Protein AF-A0A5Y5T9F0-F1 (afdb_monomer_lite)

Organism: Salmonella enterica (NCBI:txid28901)

Foldseek 3Di:
DDDPPVDPPPPDPLPQWDQAPVQVDPVRPPPDPLVSLLVVLAVVQDWAFLVNSCVRTVHDSVVSVVSLVVLVLDPQWQKDWDWDADPVGDIGITMHTNGGHPPPPPDPVVSVPPDPPPPPPDPPPPPPPPPPLVVVQVVCVVVDDPPDDDPPSNDPDDDD

InterPro domains:
  IPR020357 Transcription regulator CaiF/GrlA [PF07180] (12-103)
  IPR036388 Winged helix-like DNA-binding domain superfamily [G3DSA:1.10.10.10] (12-101)

Sequence (160 aa):
MDEYTGLRRPLTGADAYRIPASLAGEKYRELPLCMLVAWWIFLRHTPSTVREVSEAFHISARRAGDLLLYIGSLPHVDSERRWIPSPSGGRCRAVTVAGIGPVSTRNPREYISRRVPVKREGPAARRVLPPVSIRNLRTWMVSRKPGERVPHEYAPVGGG

Secondary structure (DSSP, 8-state):
------------GGG--PPPGGG-SHHHHTS-HHHHHHHHHHHHTS-EEHHHHHHHHT--HHHHHHHHHHHTT-TTEEEEEEEEE-TTSSEEEEEEEEEE-----S-HHHHTTS--------S--------HHHHHHHHHHHHPPTTPPPPGGGS-----

Radius of gyration: 24.8 Å; chains: 1; bounding box: 66×54×54 Å

Structure (mmCIF, N/CA/C/O backbone):
data_AF-A0A5Y5T9F0-F1
#
_entry.id   AF-A0A5Y5T9F0-F1
#
loop_
_atom_site.group_PDB
_atom_site.id
_atom_site.type_symbol
_atom_site.label_atom_id
_atom_site.label_alt_id
_atom_site.label_comp_id
_atom_site.label_asym_id
_atom_site.label_entity_id
_atom_site.label_seq_id
_atom_site.pdbx_PDB_ins_code
_atom_site.Cartn_x
_atom_site.Cartn_y
_atom_site.Cartn_z
_atom_site.occupancy
_atom_site.B_iso_or_equiv
_atom_site.auth_seq_id
_atom_site.auth_comp_id
_atom_site.auth_asym_id
_atom_site.auth_atom_id
_atom_site.pdbx_PDB_model_num
ATOM 1 N N . MET A 1 1 ? -27.867 -23.405 26.146 1.00 38.12 1 MET A N 1
ATOM 2 C CA . MET A 1 1 ? -28.073 -23.878 24.765 1.00 38.12 1 MET A CA 1
ATOM 3 C C . MET A 1 1 ? -28.276 -22.664 23.878 1.00 38.12 1 MET A C 1
ATOM 5 O O . MET A 1 1 ? -29.326 -22.051 23.968 1.00 38.12 1 MET A O 1
ATOM 9 N N . ASP A 1 2 ? -27.335 -22.173 23.089 1.00 37.44 2 ASP A N 1
ATOM 10 C CA . ASP A 1 2 ? -25.918 -22.478 22.924 1.00 37.44 2 ASP A CA 1
ATOM 11 C C . ASP A 1 2 ? -25.234 -21.185 22.474 1.00 37.44 2 ASP A C 1
ATOM 13 O O . ASP A 1 2 ? -25.784 -20.389 21.710 1.00 37.44 2 ASP A O 1
ATOM 17 N N . GLU A 1 3 ? -24.047 -20.981 23.024 1.00 41.50 3 GLU A N 1
ATOM 18 C CA . GLU A 1 3 ? -23.114 -19.895 22.772 1.00 41.50 3 GLU A CA 1
ATOM 19 C C . GLU A 1 3 ? -22.784 -19.727 21.281 1.00 41.50 3 GLU A C 1
ATOM 21 O O . GLU A 1 3 ? -22.090 -20.544 20.682 1.00 41.50 3 GLU A O 1
ATOM 26 N N . TYR A 1 4 ? -23.178 -18.593 20.697 1.00 38.47 4 TYR A N 1
ATOM 27 C CA . TYR A 1 4 ? -22.571 -18.061 19.468 1.00 38.47 4 TYR A CA 1
ATOM 28 C C . TYR A 1 4 ? -21.465 -17.042 19.790 1.00 38.47 4 TYR A C 1
ATOM 30 O O . TYR A 1 4 ? -21.309 -16.009 19.137 1.00 38.47 4 TYR A O 1
ATOM 38 N N . THR A 1 5 ? -20.636 -17.349 20.789 1.00 47.91 5 THR A N 1
ATOM 39 C CA . THR A 1 5 ? -19.338 -16.705 21.029 1.00 47.91 5 THR A CA 1
ATOM 40 C C . THR A 1 5 ? -18.341 -17.234 19.995 1.00 47.91 5 THR A C 1
ATOM 42 O O . THR A 1 5 ? -17.392 -17.956 20.285 1.00 47.91 5 THR A O 1
ATOM 45 N N . GLY A 1 6 ? -18.584 -16.883 18.731 1.00 36.62 6 GLY A N 1
ATOM 46 C CA . GLY A 1 6 ? -17.704 -17.158 17.603 1.00 36.62 6 GLY A CA 1
ATOM 47 C C . GLY A 1 6 ? -16.426 -16.333 17.700 1.00 36.62 6 GLY A C 1
ATOM 48 O O . GLY A 1 6 ? -16.277 -15.333 17.007 1.00 36.62 6 GLY A O 1
ATOM 49 N N . LEU A 1 7 ? -15.534 -16.750 18.600 1.00 40.34 7 LEU A N 1
ATOM 50 C CA . LEU A 1 7 ? -14.082 -16.589 18.559 1.00 40.34 7 LEU A CA 1
ATOM 51 C C . LEU A 1 7 ? -13.605 -15.302 17.866 1.00 40.34 7 LEU A C 1
ATOM 53 O O . LEU A 1 7 ? -12.976 -15.338 16.804 1.00 40.34 7 LEU A O 1
ATOM 57 N N . ARG A 1 8 ? -13.789 -14.154 18.533 1.00 44.09 8 ARG A N 1
ATOM 58 C CA . ARG A 1 8 ? -12.789 -13.085 18.440 1.00 44.09 8 ARG A CA 1
ATOM 59 C C . ARG A 1 8 ? -11.500 -13.673 19.003 1.00 44.09 8 ARG A C 1
ATOM 61 O O . ARG A 1 8 ? -11.276 -13.628 20.208 1.00 44.09 8 ARG A O 1
ATOM 68 N N . ARG A 1 9 ? -10.686 -14.296 18.141 1.00 42.62 9 ARG A N 1
ATOM 69 C CA . ARG A 1 9 ? -9.311 -14.639 18.506 1.00 42.62 9 ARG A CA 1
ATOM 70 C C . ARG A 1 9 ? -8.698 -13.363 19.087 1.00 42.62 9 ARG A C 1
ATOM 72 O O . ARG A 1 9 ? -8.770 -12.332 18.412 1.00 42.62 9 ARG A O 1
ATOM 79 N N . PRO A 1 10 ? -8.146 -13.395 20.309 1.00 39.19 10 PRO A N 1
ATOM 80 C CA . PRO A 1 10 ? -7.364 -12.275 20.783 1.00 39.19 10 PRO A CA 1
ATOM 81 C C . PRO A 1 10 ? -6.251 -12.086 19.758 1.00 39.19 10 PRO A C 1
ATOM 83 O O . PRO A 1 10 ? -5.533 -13.038 19.448 1.00 39.19 10 PRO A O 1
ATOM 86 N N . LEU A 1 11 ? -6.187 -10.897 19.158 1.00 48.56 11 LEU A N 1
ATOM 87 C CA . LEU A 1 11 ? -5.107 -10.515 18.261 1.00 48.56 11 LEU A CA 1
ATOM 88 C C . LEU A 1 11 ? -3.829 -10.565 19.102 1.00 48.56 11 LEU A C 1
ATOM 90 O O . LEU A 1 11 ? -3.515 -9.634 19.840 1.00 48.56 11 LEU A O 1
ATOM 94 N N . THR A 1 12 ? -3.143 -11.706 19.078 1.00 46.31 12 THR A N 1
ATOM 95 C CA . THR A 1 12 ? -1.817 -11.867 19.663 1.00 46.31 12 THR A CA 1
ATOM 96 C C . THR A 1 12 ? -0.906 -10.817 19.029 1.00 46.31 12 THR A C 1
ATOM 98 O O . THR A 1 12 ? -1.097 -10.452 17.869 1.00 46.31 12 THR A O 1
ATOM 101 N N . GLY A 1 13 ? 0.062 -10.291 19.786 1.00 49.22 13 GLY A N 1
ATOM 102 C CA . GLY A 1 13 ? 0.815 -9.060 19.478 1.00 49.22 13 GLY A CA 1
ATOM 103 C C . GLY A 1 13 ? 1.482 -8.936 18.094 1.00 49.22 13 GLY A C 1
ATOM 104 O O . GLY A 1 13 ? 1.988 -7.868 17.773 1.00 49.22 13 GLY A O 1
ATOM 105 N N . ALA A 1 14 ? 1.445 -9.971 17.251 1.00 51.16 14 ALA A N 1
ATOM 106 C CA . ALA A 1 14 ? 1.813 -9.933 15.835 1.00 51.16 14 ALA A CA 1
ATOM 107 C C . ALA A 1 14 ? 0.834 -9.134 14.947 1.00 51.16 14 ALA A C 1
ATOM 109 O O . ALA A 1 14 ? 1.204 -8.725 13.845 1.00 51.16 14 ALA A O 1
ATOM 110 N N . ASP A 1 15 ? -0.402 -8.906 15.407 1.00 60.56 15 ASP A N 1
ATOM 111 C CA . ASP A 1 15 ? -1.403 -8.133 14.666 1.00 60.56 15 ASP A CA 1
ATOM 112 C C . ASP A 1 15 ? -1.461 -6.650 15.052 1.00 60.56 15 ASP A C 1
ATOM 114 O O . ASP A 1 15 ? -2.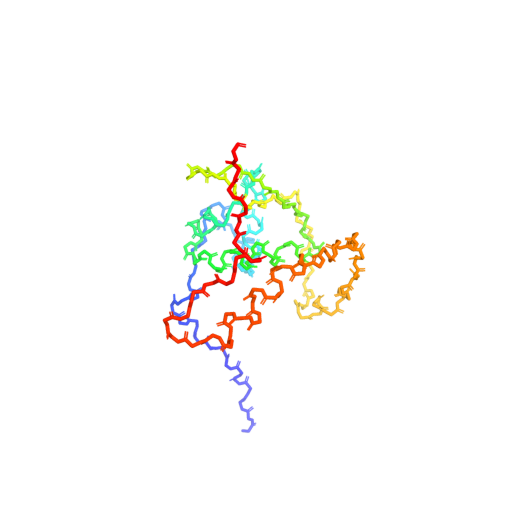158 -5.881 14.383 1.00 60.56 15 ASP A O 1
ATOM 118 N N . ALA A 1 16 ? -0.698 -6.237 16.068 1.00 80.62 16 ALA A N 1
ATOM 119 C CA . ALA A 1 16 ? -0.603 -4.847 16.485 1.00 80.62 16 ALA A CA 1
ATOM 120 C C . ALA A 1 16 ? 0.002 -3.985 15.364 1.00 80.62 16 ALA A C 1
ATOM 122 O O . ALA A 1 16 ? 1.020 -4.329 14.765 1.00 80.62 16 ALA A O 1
ATOM 123 N N . TYR A 1 17 ? -0.644 -2.859 15.076 1.00 88.19 17 TYR A N 1
ATOM 124 C CA . TYR A 1 17 ? -0.154 -1.839 14.157 1.00 88.19 17 TYR A CA 1
ATOM 125 C C . TYR A 1 17 ? -0.324 -0.467 14.798 1.00 88.19 17 TYR A C 1
ATOM 127 O O . TYR A 1 17 ? -1.174 -0.266 15.668 1.00 88.19 17 TYR A O 1
ATOM 135 N N . ARG A 1 18 ? 0.480 0.493 14.352 1.00 89.50 18 ARG A N 1
ATOM 136 C CA . ARG A 1 18 ? 0.374 1.889 14.772 1.00 89.50 18 ARG A CA 1
ATOM 137 C C . ARG A 1 18 ? -0.389 2.683 13.723 1.00 89.50 18 ARG A C 1
ATOM 139 O O . ARG A 1 18 ? -0.181 2.497 12.528 1.00 89.50 18 ARG A O 1
ATOM 146 N N . ILE A 1 19 ? -1.250 3.592 14.170 1.00 89.56 19 ILE A N 1
ATOM 147 C CA . ILE A 1 19 ? -1.907 4.559 13.289 1.00 89.56 19 ILE A CA 1
ATOM 148 C C . ILE A 1 19 ? -1.035 5.824 13.241 1.00 89.56 19 ILE A C 1
ATOM 150 O O . ILE A 1 19 ? -0.770 6.408 14.297 1.00 89.56 19 ILE A O 1
ATOM 154 N N . PRO A 1 20 ? -0.556 6.253 12.057 1.00 90.25 20 PRO A N 1
ATOM 155 C CA . PRO A 1 20 ? 0.176 7.509 11.914 1.00 90.25 20 PRO A CA 1
ATOM 156 C C . PRO A 1 20 ? -0.659 8.713 12.368 1.00 90.25 20 PRO A C 1
ATOM 158 O O . PRO A 1 20 ? -1.872 8.737 12.175 1.00 90.25 20 PRO A O 1
ATOM 161 N N . ALA A 1 21 ? -0.012 9.755 12.899 1.00 86.69 21 ALA A N 1
ATOM 162 C CA . ALA A 1 21 ? -0.700 10.952 13.399 1.00 86.69 21 ALA A CA 1
ATOM 163 C C . ALA A 1 21 ? -1.559 11.660 12.330 1.00 86.69 21 ALA A C 1
ATOM 165 O O . ALA A 1 21 ? -2.597 12.233 12.652 1.00 86.69 21 ALA A O 1
ATOM 166 N N . SER A 1 22 ? -1.185 11.550 11.049 1.00 85.69 22 SER A N 1
ATOM 167 C CA . SER A 1 22 ? -1.979 12.057 9.920 1.00 85.69 22 SER A CA 1
ATOM 168 C C . SER A 1 22 ? -3.368 11.412 9.794 1.00 85.69 22 SER A C 1
ATOM 170 O O . SER A 1 22 ? -4.229 11.937 9.092 1.00 85.69 22 SER A O 1
ATOM 172 N N . LEU A 1 23 ? -3.606 10.300 10.496 1.00 86.25 23 LEU A N 1
ATOM 173 C CA . LEU A 1 23 ? -4.873 9.576 10.557 1.00 86.25 23 LEU A CA 1
ATOM 174 C C . LEU A 1 23 ? -5.512 9.588 11.957 1.00 86.25 23 LEU A C 1
ATOM 176 O O . LEU A 1 23 ? -6.365 8.755 12.244 1.00 86.25 23 LEU A O 1
ATOM 180 N N . ALA A 1 24 ? -5.152 10.534 12.830 1.00 78.12 24 ALA A N 1
ATOM 181 C CA . ALA A 1 24 ? -5.682 10.599 14.199 1.00 78.12 24 ALA A CA 1
ATOM 182 C C . ALA A 1 24 ? -7.170 11.015 14.309 1.00 78.12 24 ALA A C 1
ATOM 184 O O . ALA A 1 24 ? -7.737 10.976 15.400 1.00 78.12 24 ALA A O 1
ATOM 185 N N . GLY A 1 25 ? -7.810 11.425 13.207 1.00 78.50 25 GLY A N 1
ATOM 186 C CA . GLY A 1 25 ? -9.208 11.872 13.202 1.00 78.50 25 GLY A CA 1
ATOM 187 C C . GLY A 1 25 ? -10.228 10.745 13.412 1.00 78.50 25 GLY A C 1
ATOM 188 O O . GLY A 1 25 ? -10.034 9.626 12.937 1.00 78.50 25 GLY A O 1
ATOM 189 N N . GLU A 1 26 ? -11.361 11.069 14.051 1.00 71.25 26 GLU A N 1
ATOM 190 C CA . GLU A 1 26 ? -12.456 10.126 14.365 1.00 71.25 26 GLU A CA 1
ATOM 191 C C . GLU A 1 26 ? -12.926 9.320 13.142 1.00 71.25 26 GLU A C 1
ATOM 193 O O . GLU A 1 26 ? -13.121 8.111 13.231 1.00 71.25 26 GLU A O 1
ATOM 198 N N . LYS A 1 27 ? -12.990 9.955 11.961 1.00 79.06 27 LYS A N 1
ATOM 199 C CA . LYS A 1 27 ? -13.406 9.317 10.696 1.00 79.06 27 LYS A CA 1
ATOM 200 C C . LYS A 1 27 ? -12.562 8.111 10.261 1.00 79.06 27 LYS A C 1
ATOM 202 O O . LYS A 1 27 ? -12.972 7.386 9.359 1.00 79.06 27 LYS A O 1
ATOM 207 N N . TYR A 1 28 ? -11.379 7.914 10.843 1.00 82.62 28 TYR A N 1
ATOM 208 C CA . TYR A 1 28 ? -10.482 6.817 10.494 1.00 82.62 28 TYR A CA 1
ATOM 209 C C . TYR A 1 28 ? -10.461 5.698 11.541 1.00 82.62 28 TYR A C 1
ATOM 211 O O . TYR A 1 28 ? -10.032 4.596 11.218 1.00 82.62 28 TYR A O 1
ATOM 219 N N . ARG A 1 29 ? -10.937 5.933 12.773 1.00 75.88 29 ARG A N 1
ATOM 220 C CA . ARG A 1 29 ? -10.754 4.996 13.899 1.00 75.88 29 ARG A CA 1
ATOM 221 C C . ARG A 1 29 ? -11.342 3.610 13.659 1.00 75.88 29 ARG A C 1
ATOM 223 O O . ARG A 1 29 ? -10.748 2.621 14.074 1.00 75.88 29 ARG A O 1
ATOM 230 N N . GLU A 1 30 ? -12.479 3.544 12.979 1.00 81.38 30 GLU A N 1
ATOM 231 C CA . GLU A 1 30 ? -13.194 2.289 12.719 1.00 81.38 30 GLU A CA 1
ATOM 232 C C . GLU A 1 30 ? -12.835 1.654 11.369 1.00 81.38 30 GLU A C 1
ATOM 234 O O . GLU A 1 30 ? -13.367 0.605 11.002 1.00 81.38 30 GLU A O 1
ATOM 239 N N . LEU A 1 31 ? -11.930 2.271 10.603 1.00 84.88 31 LEU A N 1
ATOM 240 C CA . LEU A 1 31 ? -11.550 1.743 9.303 1.00 84.88 31 LEU A CA 1
ATOM 241 C C . LEU A 1 31 ? -10.616 0.534 9.444 1.00 84.88 31 LEU A C 1
ATOM 243 O O . LEU A 1 31 ? -9.697 0.537 10.268 1.00 84.88 31 LEU A O 1
ATOM 247 N N . PRO A 1 32 ? -10.769 -0.490 8.584 1.00 89.88 32 PRO A N 1
ATOM 248 C CA . PRO A 1 32 ? -9.821 -1.592 8.538 1.00 89.88 32 PRO A CA 1
ATOM 249 C C . PRO A 1 32 ? -8.440 -1.098 8.085 1.00 89.88 32 PRO A C 1
ATOM 251 O O . PRO A 1 32 ? -8.327 -0.158 7.294 1.00 89.88 32 PRO A O 1
ATOM 254 N N . LEU A 1 33 ? -7.378 -1.786 8.518 1.00 91.06 33 LEU A N 1
ATOM 255 C CA . LEU A 1 33 ? -5.984 -1.412 8.238 1.00 91.06 33 LEU A CA 1
ATOM 256 C C . LEU A 1 33 ? -5.698 -1.144 6.750 1.00 91.06 33 LEU A C 1
ATOM 258 O O . LEU A 1 33 ? -4.972 -0.211 6.425 1.00 91.06 33 LEU A O 1
ATOM 262 N N . CYS A 1 34 ? -6.286 -1.910 5.829 1.00 92.62 34 CYS A N 1
ATOM 263 C CA . CYS A 1 34 ? -6.112 -1.669 4.394 1.00 92.62 34 CYS A CA 1
ATOM 264 C C . CYS A 1 34 ? -6.642 -0.298 3.945 1.00 92.62 34 CYS A C 1
ATOM 266 O O . CYS A 1 34 ? -6.002 0.359 3.126 1.00 92.62 34 CYS A O 1
ATOM 268 N N . MET A 1 35 ? -7.764 0.156 4.507 1.00 92.75 35 MET A N 1
ATOM 269 C CA . MET A 1 35 ? -8.330 1.472 4.221 1.00 92.75 35 MET A CA 1
ATOM 270 C C . MET A 1 35 ? -7.535 2.578 4.903 1.00 92.75 35 MET A C 1
ATOM 272 O O . MET A 1 35 ? -7.311 3.612 4.285 1.00 92.75 35 MET A O 1
ATOM 276 N N . LEU A 1 36 ? -7.046 2.349 6.127 1.00 93.44 36 LEU A N 1
ATOM 277 C CA . LEU A 1 36 ? -6.113 3.268 6.784 1.00 93.44 36 LEU A CA 1
ATOM 278 C C . LEU A 1 36 ? -4.863 3.488 5.924 1.00 93.44 36 LEU A C 1
ATOM 280 O O . LEU A 1 36 ? -4.491 4.625 5.656 1.00 93.44 36 LEU A O 1
ATOM 284 N N . VAL A 1 37 ? -4.254 2.413 5.418 1.00 95.38 37 VAL A N 1
ATOM 285 C CA . VAL A 1 37 ? -3.099 2.512 4.517 1.00 95.38 37 VAL A CA 1
ATOM 286 C C . VAL A 1 37 ? -3.467 3.251 3.227 1.00 95.38 37 VAL A C 1
ATOM 288 O O . VAL A 1 37 ? -2.727 4.143 2.826 1.00 95.38 37 VAL A O 1
ATOM 291 N N . ALA A 1 38 ? -4.608 2.953 2.598 1.00 94.62 38 ALA A N 1
ATOM 292 C CA . ALA A 1 38 ? -5.040 3.662 1.391 1.00 94.62 38 ALA A CA 1
ATOM 293 C C . ALA A 1 38 ? -5.209 5.174 1.632 1.00 94.62 38 ALA A C 1
ATOM 295 O O . ALA A 1 38 ? -4.672 5.976 0.868 1.00 94.62 38 ALA A O 1
ATOM 296 N N . TRP A 1 39 ? -5.884 5.563 2.721 1.00 94.44 39 TRP A N 1
ATOM 297 C CA . TRP A 1 39 ? -6.041 6.964 3.125 1.00 94.44 39 TRP A CA 1
ATOM 298 C C . TRP A 1 39 ? -4.705 7.638 3.407 1.00 94.44 39 TRP A C 1
ATOM 300 O O . TRP A 1 39 ? -4.484 8.766 2.978 1.00 94.44 39 TRP A O 1
ATOM 310 N N . TRP A 1 40 ? -3.793 6.948 4.087 1.00 95.62 40 TRP A N 1
ATOM 311 C CA . TRP A 1 40 ? -2.463 7.479 4.355 1.00 95.62 40 TRP A CA 1
ATOM 312 C C . TRP A 1 40 ? -1.687 7.769 3.066 1.00 95.62 40 TRP A C 1
ATOM 314 O O . TRP A 1 40 ? -1.112 8.845 2.934 1.00 95.62 40 TRP A O 1
ATOM 324 N N . ILE A 1 41 ? -1.709 6.848 2.096 1.00 95.44 41 ILE A N 1
ATOM 325 C CA . ILE A 1 41 ? -1.053 7.040 0.792 1.00 95.44 41 ILE A CA 1
ATOM 326 C C . ILE A 1 41 ? -1.701 8.201 0.030 1.00 95.44 41 ILE A C 1
ATOM 328 O O . ILE A 1 41 ? -0.991 9.043 -0.517 1.00 95.44 41 ILE A O 1
ATOM 332 N N . PHE A 1 42 ? -3.034 8.269 0.026 1.00 94.00 42 PHE A N 1
ATOM 333 C CA . PHE A 1 42 ? -3.791 9.335 -0.631 1.00 94.00 42 PHE A CA 1
ATOM 334 C C . PHE A 1 42 ? -3.412 10.723 -0.091 1.00 94.00 42 PHE A C 1
ATOM 336 O O . PHE A 1 42 ? -3.096 11.621 -0.866 1.00 94.00 42 PHE A O 1
ATOM 343 N N . LEU A 1 43 ? -3.349 10.876 1.237 1.00 92.00 43 LEU A N 1
ATOM 344 C CA . LEU A 1 43 ? -2.995 12.142 1.894 1.00 92.00 43 LEU A CA 1
ATOM 345 C C . LEU A 1 43 ? -1.542 12.577 1.654 1.00 92.00 43 LEU A C 1
ATOM 347 O O . LEU A 1 43 ? -1.223 13.754 1.789 1.00 92.00 43 LEU A O 1
ATOM 351 N N . ARG A 1 44 ? -0.642 11.646 1.321 1.00 92.94 44 ARG A N 1
ATOM 352 C CA . ARG A 1 44 ? 0.769 11.958 1.054 1.00 92.94 44 ARG A CA 1
ATOM 353 C C . ARG A 1 44 ? 1.016 12.536 -0.337 1.00 92.94 44 ARG A C 1
ATOM 355 O O . ARG A 1 44 ? 2.116 13.036 -0.567 1.00 92.94 44 ARG A O 1
ATOM 362 N N . HIS A 1 45 ? 0.069 12.394 -1.271 1.00 88.00 45 HIS A N 1
ATOM 363 C CA . HIS A 1 45 ? 0.202 12.785 -2.686 1.00 88.00 45 HIS A CA 1
ATOM 364 C C . HIS A 1 45 ? 1.480 12.272 -3.381 1.00 88.00 45 HIS A C 1
ATOM 366 O O . HIS A 1 45 ? 1.890 12.770 -4.428 1.00 88.00 45 HIS A O 1
ATOM 372 N N . THR A 1 46 ? 2.124 11.260 -2.802 1.00 90.06 46 THR A N 1
ATOM 373 C CA . THR A 1 46 ? 3.394 10.697 -3.248 1.00 90.06 46 THR A CA 1
ATOM 374 C C . THR A 1 46 ? 3.291 9.173 -3.230 1.00 90.06 46 THR A C 1
ATOM 376 O O . THR A 1 46 ? 2.606 8.604 -2.373 1.00 90.06 46 THR A O 1
ATOM 379 N N . PRO A 1 47 ? 3.943 8.477 -4.177 1.00 93.25 47 PRO A N 1
ATOM 380 C CA . PRO A 1 47 ? 3.915 7.024 -4.202 1.00 93.25 47 PRO A CA 1
ATOM 381 C C . PRO A 1 47 ? 4.557 6.462 -2.944 1.00 93.25 47 PRO A C 1
ATOM 383 O O . PRO A 1 47 ? 5.635 6.895 -2.550 1.00 93.25 47 PRO A O 1
ATOM 386 N N . SER A 1 48 ? 3.917 5.454 -2.367 1.00 95.31 48 SER A N 1
ATOM 387 C CA . SER A 1 48 ? 4.397 4.785 -1.167 1.00 95.31 48 SER A CA 1
ATOM 388 C C . SER A 1 48 ? 4.883 3.375 -1.476 1.00 95.31 48 SER A C 1
ATOM 390 O O . SER A 1 48 ? 4.217 2.581 -2.145 1.00 95.31 48 SER A O 1
ATOM 392 N N . THR A 1 49 ? 6.066 3.063 -0.976 1.00 96.06 49 THR A N 1
ATOM 393 C CA . THR A 1 49 ? 6.715 1.758 -1.067 1.00 96.06 49 THR A CA 1
ATOM 394 C C . THR A 1 49 ? 6.311 0.855 0.096 1.00 96.06 49 THR A C 1
ATOM 396 O O . THR A 1 49 ? 5.798 1.301 1.122 1.00 96.06 49 THR A O 1
ATOM 399 N N . VAL A 1 50 ? 6.608 -0.442 -0.034 1.00 95.62 50 VAL A N 1
ATOM 400 C CA . VAL A 1 50 ? 6.444 -1.418 1.059 1.00 95.62 50 VAL A CA 1
ATOM 401 C C . VAL A 1 50 ? 7.193 -0.977 2.319 1.00 95.62 50 VAL A C 1
ATOM 403 O O . VAL A 1 50 ? 6.664 -1.128 3.417 1.00 95.62 50 VAL A O 1
ATOM 406 N N . ARG A 1 51 ? 8.404 -0.425 2.160 1.00 94.75 51 ARG A N 1
ATOM 407 C CA . ARG A 1 51 ? 9.247 0.006 3.279 1.00 94.75 51 ARG A CA 1
ATOM 408 C C . ARG A 1 51 ? 8.583 1.135 4.062 1.00 94.75 51 ARG A C 1
ATOM 410 O O .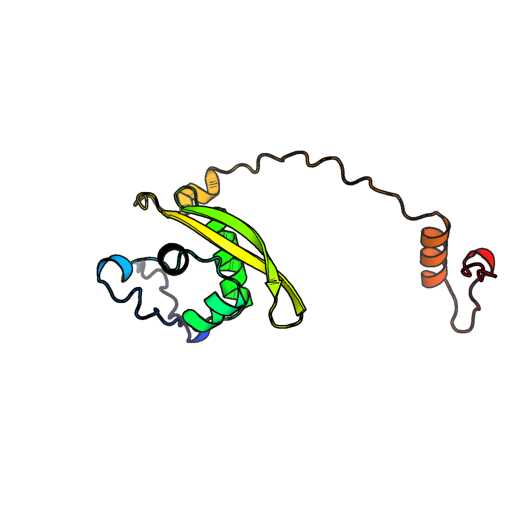 ARG A 1 51 ? 8.412 1.011 5.264 1.00 94.75 51 ARG A O 1
ATOM 417 N N . GLU A 1 52 ? 8.130 2.176 3.371 1.00 95.56 52 GLU A N 1
ATOM 418 C CA . GLU A 1 52 ? 7.492 3.328 4.019 1.00 95.56 52 GLU A CA 1
ATOM 419 C C . GLU A 1 52 ? 6.190 2.951 4.732 1.00 95.56 52 GLU A C 1
ATOM 421 O O . GLU A 1 52 ? 5.921 3.442 5.822 1.00 95.56 52 GLU A O 1
ATOM 426 N N . VAL A 1 53 ? 5.386 2.055 4.148 1.00 96.00 53 VAL A N 1
ATOM 427 C CA . VAL A 1 53 ? 4.160 1.563 4.800 1.00 96.00 53 VAL A CA 1
ATOM 428 C C . VAL A 1 53 ? 4.497 0.718 6.028 1.00 96.00 53 VAL A C 1
ATOM 430 O O . VAL A 1 53 ? 3.862 0.860 7.070 1.00 96.00 53 VAL A O 1
ATOM 433 N N . SER A 1 54 ? 5.502 -0.151 5.915 1.00 95.44 54 SER A N 1
ATOM 434 C CA . SER A 1 54 ? 5.991 -0.983 7.016 1.00 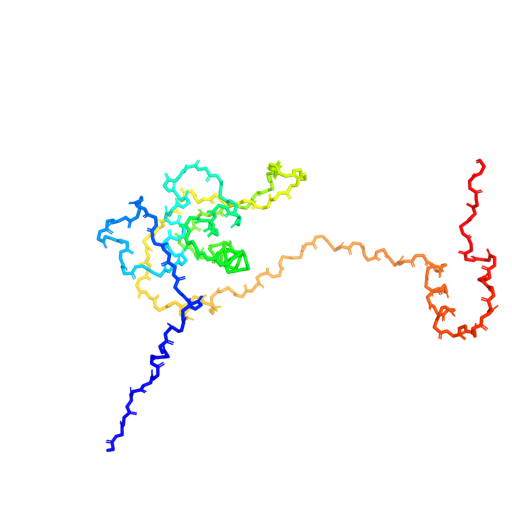95.44 54 SER A CA 1
ATOM 435 C C . SER A 1 54 ? 6.475 -0.129 8.189 1.00 95.44 54 SER A C 1
ATOM 437 O O . SER A 1 54 ? 6.060 -0.372 9.321 1.00 95.44 54 SER A O 1
ATOM 439 N N . GLU A 1 55 ? 7.267 0.907 7.912 1.00 95.31 55 GLU A N 1
ATOM 440 C CA . GLU A 1 55 ? 7.776 1.857 8.904 1.00 95.31 55 GLU A CA 1
ATOM 441 C C . GLU A 1 55 ? 6.646 2.684 9.531 1.00 95.31 55 GLU A C 1
ATOM 443 O O . GLU A 1 55 ? 6.536 2.747 10.753 1.00 95.31 55 GLU A O 1
ATOM 448 N N . ALA A 1 56 ? 5.757 3.268 8.721 1.00 95.56 56 ALA A N 1
ATOM 449 C CA . ALA A 1 56 ? 4.701 4.150 9.218 1.00 95.56 56 ALA A CA 1
ATOM 450 C C . ALA A 1 56 ? 3.682 3.425 10.111 1.00 95.56 56 ALA A C 1
ATOM 452 O O . ALA A 1 56 ? 3.242 3.971 11.124 1.00 95.56 56 ALA A O 1
ATOM 453 N N . PHE A 1 57 ? 3.312 2.195 9.744 1.00 94.88 57 PHE A N 1
ATOM 454 C CA . PHE A 1 57 ? 2.306 1.409 10.462 1.00 94.88 57 PHE A CA 1
ATOM 455 C C . PHE A 1 57 ? 2.908 0.408 11.453 1.00 94.88 57 PHE A C 1
ATOM 457 O O . PHE A 1 57 ? 2.158 -0.282 12.143 1.00 94.88 57 PHE A O 1
ATOM 464 N N . HIS A 1 58 ? 4.240 0.331 11.549 1.00 94.94 58 HIS A N 1
ATOM 465 C CA . HIS A 1 58 ? 4.963 -0.636 12.381 1.00 94.94 58 HIS A CA 1
ATOM 466 C C . HIS A 1 58 ? 4.512 -2.089 12.141 1.00 94.94 58 HIS A C 1
ATOM 468 O O . HIS A 1 58 ? 4.317 -2.869 13.070 1.00 94.94 58 HIS A O 1
ATOM 474 N N . ILE A 1 59 ? 4.343 -2.455 10.870 1.00 94.19 59 ILE A N 1
ATOM 475 C CA . ILE A 1 59 ? 3.981 -3.811 10.436 1.00 94.19 59 ILE A CA 1
ATOM 476 C C . ILE A 1 59 ? 5.118 -4.436 9.633 1.00 94.19 59 ILE A C 1
ATOM 478 O O . ILE A 1 59 ? 5.965 -3.731 9.092 1.00 94.19 59 ILE A O 1
ATOM 482 N N . SER A 1 60 ? 5.130 -5.762 9.492 1.00 94.88 60 SER A N 1
ATOM 483 C CA . SER A 1 60 ? 6.152 -6.441 8.688 1.00 94.88 60 SER A CA 1
ATOM 484 C C . SER A 1 60 ? 6.085 -6.053 7.204 1.00 94.88 60 SER A C 1
ATOM 486 O O . SER A 1 60 ? 5.007 -5.817 6.650 1.00 94.88 60 SER A O 1
ATOM 488 N N . ALA A 1 61 ? 7.233 -6.074 6.520 1.00 93.75 61 ALA A N 1
ATOM 489 C CA . ALA A 1 61 ? 7.308 -5.823 5.078 1.00 93.75 61 ALA A CA 1
ATOM 490 C C . ALA A 1 61 ? 6.430 -6.794 4.264 1.00 93.75 61 ALA A C 1
ATOM 492 O O . ALA A 1 61 ? 5.811 -6.401 3.277 1.00 93.75 61 ALA A O 1
ATOM 493 N N . ARG A 1 62 ? 6.318 -8.055 4.711 1.00 94.81 62 ARG A N 1
ATOM 494 C CA . ARG A 1 62 ? 5.410 -9.059 4.132 1.00 94.81 62 ARG A CA 1
ATOM 495 C C . ARG A 1 62 ? 3.962 -8.562 4.169 1.00 94.81 62 ARG A C 1
ATOM 497 O O . ARG A 1 62 ? 3.317 -8.515 3.125 1.00 94.81 62 ARG A O 1
ATOM 504 N N . ARG A 1 63 ? 3.491 -8.139 5.350 1.00 94.75 63 ARG A N 1
ATOM 505 C CA . ARG A 1 63 ? 2.123 -7.651 5.569 1.00 94.75 63 ARG A CA 1
ATOM 506 C C . ARG A 1 63 ? 1.856 -6.360 4.799 1.00 94.75 63 ARG A C 1
ATOM 508 O O . ARG A 1 63 ? 0.823 -6.247 4.151 1.00 94.75 63 ARG A O 1
ATOM 515 N N . ALA A 1 64 ? 2.796 -5.417 4.809 1.00 95.56 64 ALA A N 1
ATOM 516 C CA . ALA A 1 64 ? 2.704 -4.195 4.013 1.00 95.56 64 ALA A CA 1
ATOM 517 C C . ALA A 1 64 ? 2.592 -4.502 2.507 1.00 95.56 64 ALA A C 1
ATOM 519 O O . ALA A 1 64 ? 1.758 -3.919 1.817 1.00 95.56 64 ALA A O 1
ATOM 520 N N . GLY A 1 65 ? 3.371 -5.464 2.001 1.00 95.19 65 GLY A N 1
ATOM 521 C CA . GLY A 1 65 ? 3.276 -5.932 0.618 1.00 95.19 65 GLY A CA 1
ATOM 522 C C . GLY A 1 65 ? 1.908 -6.526 0.273 1.00 95.19 65 GLY A C 1
ATOM 523 O O . GLY A 1 65 ? 1.343 -6.185 -0.769 1.00 95.19 65 GLY A O 1
ATOM 524 N N . ASP A 1 66 ? 1.352 -7.355 1.159 1.00 94.88 66 ASP A N 1
ATOM 525 C CA . ASP A 1 66 ? 0.015 -7.934 0.986 1.00 94.88 66 ASP A CA 1
ATOM 526 C C . ASP A 1 66 ? -1.076 -6.852 1.006 1.00 94.88 66 ASP A C 1
ATOM 528 O O . ASP A 1 66 ? -1.978 -6.873 0.169 1.00 94.88 66 ASP A O 1
ATOM 532 N N . LEU A 1 67 ? -0.965 -5.845 1.881 1.00 95.12 67 LEU A N 1
ATOM 533 C CA . LEU A 1 67 ? -1.886 -4.703 1.916 1.00 95.12 67 LEU A CA 1
ATOM 534 C C . LEU A 1 67 ? -1.822 -3.879 0.627 1.00 95.12 67 LEU A C 1
ATOM 536 O O . LEU A 1 67 ? -2.859 -3.595 0.035 1.00 95.12 67 LEU A O 1
ATOM 540 N N . LEU A 1 68 ? -0.622 -3.549 0.140 1.00 95.12 68 LEU A N 1
ATOM 541 C CA . LEU A 1 68 ? -0.450 -2.835 -1.130 1.00 95.12 68 LEU A CA 1
ATOM 542 C C . LEU A 1 68 ? -0.927 -3.654 -2.341 1.00 95.12 68 LEU A C 1
ATOM 544 O O . LEU A 1 68 ? -1.219 -3.093 -3.399 1.00 95.12 68 LEU A O 1
ATOM 548 N N . LEU A 1 69 ? -0.962 -4.986 -2.239 1.00 93.06 69 LEU A N 1
ATOM 549 C CA . LEU A 1 69 ? -1.595 -5.870 -3.224 1.00 93.06 69 LEU A CA 1
ATOM 550 C C . LEU A 1 69 ? -3.103 -5.834 -3.139 1.00 93.06 69 LEU A C 1
ATOM 552 O O . LEU A 1 69 ? -3.759 -5.686 -4.169 1.00 93.06 69 LEU A O 1
ATOM 556 N N . TYR A 1 70 ? -3.628 -5.907 -1.928 1.00 93.75 70 TYR A N 1
ATOM 557 C CA . TYR A 1 70 ? -5.053 -5.898 -1.700 1.00 93.75 70 TYR A CA 1
ATOM 558 C C . TYR A 1 70 ? -5.695 -4.564 -2.091 1.00 93.75 70 TYR A C 1
ATOM 560 O O . TYR A 1 70 ? -6.709 -4.570 -2.784 1.00 93.75 70 TYR A O 1
ATOM 568 N N . ILE A 1 71 ? -5.069 -3.431 -1.755 1.00 92.50 71 ILE A N 1
ATOM 569 C CA . ILE A 1 71 ? -5.549 -2.088 -2.119 1.00 92.50 71 ILE A CA 1
ATOM 570 C C . ILE A 1 71 ? -5.756 -1.964 -3.632 1.00 92.50 71 ILE A C 1
ATOM 572 O O . ILE A 1 71 ? -6.814 -1.522 -4.061 1.00 92.50 71 ILE A O 1
ATOM 576 N N . GLY A 1 72 ? -4.814 -2.464 -4.440 1.00 88.88 72 GLY A N 1
ATOM 577 C CA . GLY A 1 72 ? -4.938 -2.460 -5.904 1.00 88.88 72 GLY A CA 1
ATOM 578 C C . GLY A 1 72 ? -6.092 -3.306 -6.462 1.00 88.88 72 GLY A C 1
ATOM 579 O O . GLY A 1 72 ? -6.416 -3.208 -7.643 1.00 88.88 72 GLY A O 1
ATOM 580 N N . SER A 1 73 ? -6.708 -4.160 -5.640 1.00 88.25 73 SER A N 1
ATOM 581 C CA . SER A 1 73 ? -7.882 -4.956 -6.015 1.00 88.25 73 SER A CA 1
ATOM 582 C C . SER A 1 73 ? -9.212 -4.322 -5.590 1.00 88.25 73 SER A C 1
ATOM 584 O O . SER A 1 73 ? -10.268 -4.723 -6.097 1.00 88.25 73 SER A O 1
ATOM 586 N N . LEU A 1 74 ? -9.180 -3.328 -4.694 1.00 86.25 74 LEU A N 1
ATOM 587 C CA . LEU A 1 74 ? -10.377 -2.669 -4.179 1.00 86.25 74 LEU A CA 1
ATOM 588 C C . LEU A 1 74 ? -11.070 -1.864 -5.293 1.00 86.25 74 LEU A C 1
ATOM 590 O O . LEU A 1 74 ? -10.405 -1.238 -6.112 1.00 86.25 74 LEU A O 1
ATOM 594 N N . PRO A 1 75 ? -12.411 -1.879 -5.366 1.00 83.00 75 PRO A N 1
ATOM 595 C CA . PRO A 1 75 ? -13.156 -1.216 -6.440 1.00 83.00 75 PRO A CA 1
ATOM 596 C C . PRO A 1 75 ? -13.280 0.289 -6.226 1.00 83.00 75 PRO A C 1
ATOM 598 O O . PRO A 1 75 ? -13.445 1.036 -7.177 1.00 83.00 75 PRO A O 1
ATOM 601 N N . HIS A 1 76 ? -13.269 0.712 -4.964 1.00 85.12 76 HIS A N 1
ATOM 602 C CA . HIS A 1 76 ? -13.515 2.081 -4.534 1.00 85.12 76 HIS A CA 1
ATOM 603 C C . HIS A 1 76 ? -12.209 2.818 -4.222 1.00 85.12 76 HIS A C 1
ATOM 605 O O . HIS A 1 76 ? -12.251 3.911 -3.672 1.00 85.12 76 HIS A O 1
ATOM 611 N N . VAL A 1 77 ? -11.055 2.223 -4.534 1.00 90.38 77 VAL A N 1
ATOM 612 C CA . VAL A 1 77 ? -9.753 2.876 -4.409 1.00 90.38 77 VAL A CA 1
ATOM 613 C C . VAL A 1 77 ? -9.142 2.957 -5.795 1.00 90.38 77 VAL A C 1
ATOM 615 O O . VAL A 1 77 ? -8.780 1.936 -6.380 1.00 90.38 77 VAL A O 1
ATOM 618 N N . ASP A 1 78 ? -9.024 4.174 -6.309 1.00 91.50 78 ASP A N 1
ATOM 619 C CA . ASP A 1 78 ? -8.275 4.431 -7.528 1.00 91.50 78 ASP A CA 1
ATOM 620 C C . ASP A 1 78 ? -6.787 4.440 -7.179 1.00 91.50 78 ASP A C 1
ATOM 622 O O . ASP A 1 78 ? -6.296 5.333 -6.480 1.00 91.50 78 ASP A O 1
ATOM 626 N N . SER A 1 79 ? -6.086 3.380 -7.577 1.00 92.56 79 SER A N 1
ATOM 627 C CA . SER A 1 79 ? -4.681 3.183 -7.242 1.00 92.56 79 SER A CA 1
ATOM 628 C C . SER A 1 79 ? -3.865 2.711 -8.432 1.00 92.56 79 SER A C 1
ATOM 630 O O . SER A 1 79 ? -4.281 1.860 -9.218 1.00 92.56 79 SER A O 1
ATOM 632 N N . GLU A 1 80 ? -2.647 3.232 -8.514 1.00 93.12 80 GLU A N 1
ATOM 633 C CA . GLU A 1 80 ? -1.695 2.933 -9.570 1.00 93.12 80 GLU A CA 1
ATOM 634 C C . GLU A 1 80 ? -0.420 2.330 -8.976 1.00 93.12 80 GLU A C 1
ATOM 636 O O . GLU A 1 80 ? 0.077 2.755 -7.931 1.00 93.12 80 GLU A O 1
ATOM 641 N N . ARG A 1 81 ? 0.132 1.325 -9.659 1.00 92.94 81 ARG A N 1
ATOM 642 C CA . ARG A 1 81 ? 1.391 0.668 -9.296 1.00 92.94 81 ARG A CA 1
ATOM 643 C C . ARG A 1 81 ? 2.479 1.041 -10.280 1.00 92.94 81 ARG A C 1
ATOM 645 O O . ARG A 1 81 ? 2.356 0.746 -11.465 1.00 92.94 81 ARG A O 1
ATOM 652 N N . ARG A 1 82 ? 3.592 1.565 -9.770 1.00 92.19 82 ARG A N 1
ATOM 653 C CA . ARG A 1 82 ? 4.756 1.916 -10.589 1.00 92.19 82 ARG A CA 1
ATOM 654 C C . ARG A 1 82 ? 6.061 1.438 -9.972 1.00 92.19 82 ARG A C 1
ATOM 656 O O . ARG A 1 82 ? 6.175 1.262 -8.760 1.00 92.19 82 ARG A O 1
ATOM 663 N N . TRP A 1 83 ? 7.053 1.218 -10.824 1.00 92.94 83 TRP A N 1
ATOM 664 C CA . TRP A 1 83 ? 8.423 0.964 -10.390 1.00 92.94 83 TRP A CA 1
ATOM 665 C C . TRP A 1 83 ? 9.149 2.294 -10.219 1.00 92.94 83 TRP A C 1
ATOM 667 O O . TRP A 1 83 ? 9.152 3.102 -11.143 1.00 92.94 83 TRP A O 1
ATOM 677 N N . ILE A 1 84 ? 9.772 2.506 -9.060 1.00 92.81 84 ILE A N 1
ATOM 678 C CA . ILE A 1 84 ? 10.583 3.695 -8.772 1.00 92.81 84 ILE A CA 1
ATOM 679 C C . ILE A 1 84 ? 12.011 3.293 -8.380 1.00 92.81 84 ILE A C 1
ATOM 681 O O . ILE A 1 84 ? 12.219 2.153 -7.947 1.00 92.81 84 ILE A O 1
ATOM 685 N N . PRO A 1 85 ? 13.003 4.186 -8.530 1.00 92.25 85 PRO A N 1
ATOM 686 C CA . PRO A 1 85 ? 14.343 3.963 -8.000 1.00 92.25 85 PRO A CA 1
ATOM 687 C C . PRO A 1 85 ? 14.303 3.742 -6.483 1.00 92.25 85 PRO A C 1
ATOM 689 O O . PRO A 1 85 ? 13.633 4.480 -5.763 1.00 92.25 85 PRO A O 1
ATOM 692 N N . SER A 1 86 ? 15.009 2.720 -6.001 1.00 87.75 86 SER A N 1
ATOM 693 C CA . SER A 1 86 ? 15.168 2.490 -4.562 1.00 87.75 86 SER A CA 1
ATOM 694 C C . SER A 1 86 ? 16.376 3.273 -4.034 1.00 87.75 86 SER A C 1
ATOM 696 O O . SER A 1 86 ? 17.415 3.275 -4.698 1.00 87.75 86 SER A O 1
ATOM 698 N N . PRO A 1 87 ? 16.314 3.865 -2.825 1.00 80.69 87 PRO A N 1
ATOM 699 C CA . PRO A 1 87 ? 17.466 4.529 -2.206 1.00 80.69 87 PRO A CA 1
ATOM 700 C C . PRO A 1 87 ? 18.642 3.575 -1.932 1.00 80.69 87 PRO A C 1
ATOM 702 O O . PRO A 1 87 ? 19.780 4.013 -1.852 1.00 80.69 87 PRO A O 1
ATOM 705 N N . SER A 1 88 ? 18.386 2.269 -1.820 1.00 81.81 88 SER A N 1
ATOM 706 C CA . SER A 1 88 ? 19.410 1.230 -1.637 1.00 81.81 88 SER A CA 1
ATOM 707 C C . SER A 1 88 ? 20.005 0.706 -2.955 1.00 81.81 88 SER A C 1
ATOM 709 O O . SER A 1 88 ? 20.667 -0.328 -2.954 1.00 81.81 88 SER A O 1
ATOM 711 N N . GLY A 1 89 ? 19.699 1.345 -4.088 1.00 84.00 89 GLY A N 1
ATOM 712 C CA . GLY A 1 89 ? 20.002 0.833 -5.423 1.00 84.00 89 GLY A CA 1
ATOM 713 C C . GLY A 1 89 ? 18.917 -0.099 -5.979 1.00 84.00 89 GLY A C 1
ATOM 714 O O . GLY A 1 89 ? 18.158 -0.740 -5.248 1.00 84.00 89 GLY A O 1
ATOM 715 N N . GLY A 1 90 ? 18.823 -0.154 -7.310 1.00 89.50 90 GLY A N 1
ATOM 716 C CA . GLY A 1 90 ? 17.808 -0.926 -8.031 1.00 89.50 90 GLY A CA 1
ATOM 717 C C . GLY A 1 90 ? 16.442 -0.232 -8.112 1.00 89.50 90 GLY A C 1
ATOM 718 O O . GLY A 1 90 ? 16.338 0.994 -8.070 1.00 89.50 90 GLY A O 1
ATOM 719 N N . ARG A 1 91 ? 15.373 -1.024 -8.269 1.00 90.25 91 ARG A N 1
ATOM 720 C CA . ARG A 1 91 ? 13.987 -0.536 -8.377 1.00 90.25 91 ARG A CA 1
ATOM 721 C C . ARG A 1 91 ? 13.095 -1.216 -7.349 1.00 90.25 91 ARG A C 1
ATOM 723 O O . ARG A 1 91 ? 13.211 -2.420 -7.133 1.00 90.25 91 ARG A O 1
ATOM 730 N N . CYS A 1 92 ? 12.158 -0.473 -6.778 1.00 90.56 92 CYS A N 1
ATOM 731 C CA . CYS A 1 92 ? 11.128 -1.004 -5.894 1.00 90.56 92 CYS A CA 1
ATOM 732 C C . CYS A 1 92 ? 9.728 -0.662 -6.421 1.00 90.56 92 CYS A C 1
ATOM 734 O O . CYS A 1 92 ? 9.545 0.257 -7.223 1.00 90.56 92 CYS A O 1
ATOM 736 N N . ARG A 1 93 ? 8.729 -1.451 -6.013 1.00 91.94 93 ARG A N 1
ATOM 737 C CA . ARG A 1 93 ? 7.327 -1.168 -6.336 1.00 91.94 93 ARG A CA 1
ATOM 738 C C . ARG A 1 93 ? 6.790 -0.120 -5.371 1.00 91.94 93 ARG A C 1
ATOM 740 O O . ARG A 1 93 ? 6.916 -0.286 -4.158 1.00 91.94 93 ARG A O 1
ATOM 747 N N . ALA A 1 94 ? 6.136 0.891 -5.923 1.00 94.25 94 ALA A N 1
ATOM 748 C CA . ALA A 1 94 ? 5.396 1.891 -5.176 1.00 94.25 94 ALA A CA 1
ATOM 749 C C . ALA A 1 94 ? 3.944 1.958 -5.656 1.00 94.25 94 ALA A C 1
ATOM 751 O O . ALA A 1 94 ? 3.639 1.654 -6.814 1.00 94.25 94 ALA A O 1
ATOM 752 N N . VAL A 1 95 ? 3.058 2.340 -4.742 1.00 95.75 95 VAL A N 1
ATOM 753 C CA . VAL A 1 95 ? 1.628 2.522 -4.984 1.00 95.75 95 VAL A CA 1
ATOM 754 C C . VAL A 1 95 ? 1.271 3.983 -4.772 1.00 95.75 95 VAL A C 1
ATOM 756 O O . VAL A 1 95 ? 1.615 4.555 -3.739 1.00 95.75 95 VAL A O 1
ATOM 759 N N . THR A 1 96 ? 0.557 4.562 -5.727 1.00 95.12 96 THR A N 1
ATOM 760 C CA . THR A 1 96 ? -0.114 5.857 -5.585 1.00 95.12 96 THR A CA 1
ATOM 761 C C . THR A 1 96 ? -1.609 5.606 -5.437 1.00 95.12 96 THR A C 1
ATOM 763 O O . THR A 1 96 ? -2.144 4.723 -6.104 1.00 95.12 96 THR A O 1
ATOM 766 N N . VAL A 1 97 ? -2.285 6.368 -4.580 1.00 94.06 97 VAL A N 1
ATOM 767 C CA . VAL A 1 97 ? -3.750 6.386 -4.489 1.00 94.06 97 VAL A CA 1
ATOM 768 C C . VAL A 1 97 ? -4.213 7.758 -4.960 1.00 94.06 97 VAL A C 1
ATOM 770 O O . VAL A 1 97 ? -3.839 8.760 -4.357 1.00 94.06 97 VAL A O 1
ATOM 773 N N . ALA A 1 98 ? -4.972 7.798 -6.053 1.00 92.06 98 ALA A N 1
ATOM 774 C CA . ALA A 1 98 ? -5.459 9.025 -6.686 1.00 92.06 98 ALA A CA 1
ATOM 775 C C . ALA A 1 98 ? -6.855 9.428 -6.190 1.00 92.06 98 ALA A C 1
ATOM 777 O O . ALA A 1 98 ? -7.218 10.600 -6.252 1.00 92.06 98 ALA A O 1
ATOM 778 N N . GLY A 1 99 ? -7.621 8.477 -5.652 1.00 87.56 99 GLY A N 1
ATOM 779 C CA . GLY A 1 99 ? -8.954 8.733 -5.127 1.00 87.56 99 GLY A CA 1
ATOM 780 C C . GLY A 1 99 ? -9.485 7.575 -4.293 1.00 87.56 99 GLY A C 1
ATOM 781 O O . GLY A 1 99 ? -9.152 6.412 -4.521 1.00 87.56 99 GLY A O 1
ATOM 782 N N . ILE A 1 100 ? -10.324 7.902 -3.313 1.00 90.44 100 ILE A N 1
ATOM 783 C CA . ILE A 1 100 ? -11.030 6.930 -2.477 1.00 90.44 100 ILE A CA 1
ATOM 784 C C . ILE A 1 100 ? -12.514 7.293 -2.527 1.00 90.44 100 ILE A C 1
ATOM 786 O O . ILE A 1 100 ? -12.931 8.324 -2.004 1.00 90.44 100 ILE A O 1
ATOM 790 N N . GLY A 1 101 ? -13.296 6.461 -3.210 1.00 81.31 101 GLY A N 1
ATOM 791 C CA . GLY A 1 101 ? -14.748 6.577 -3.283 1.00 81.31 101 GLY A CA 1
ATOM 792 C C . GLY A 1 101 ? -15.425 6.171 -1.969 1.00 81.31 101 GLY A C 1
ATOM 793 O O . GLY A 1 101 ? -14.763 5.661 -1.059 1.00 81.31 101 GLY A O 1
ATOM 794 N N . PRO A 1 102 ? -16.751 6.364 -1.851 1.00 69.19 102 PRO A N 1
ATOM 795 C CA . PRO A 1 102 ? -17.482 5.990 -0.649 1.00 69.19 102 PRO A CA 1
ATOM 796 C C . PRO A 1 102 ? -17.259 4.507 -0.355 1.00 69.19 102 PRO A C 1
ATOM 798 O O . PRO A 1 102 ? -17.499 3.640 -1.202 1.00 69.19 102 PRO A O 1
ATOM 801 N N . VAL A 1 103 ? -16.782 4.221 0.858 1.00 58.78 103 VAL A N 1
ATOM 802 C CA . VAL A 1 103 ? -16.673 2.855 1.366 1.00 58.78 103 VAL A CA 1
ATOM 803 C C . VAL A 1 103 ? -18.094 2.313 1.403 1.00 58.78 103 VAL A C 1
ATOM 805 O O . VAL A 1 103 ? -18.884 2.691 2.263 1.00 58.78 103 VAL A O 1
ATOM 808 N N . SER A 1 104 ? -18.460 1.478 0.430 1.00 50.22 104 SER A N 1
ATOM 809 C CA . SER A 1 104 ? -19.735 0.772 0.503 1.00 50.22 104 SER A CA 1
ATOM 810 C C . SER A 1 104 ? -19.736 -0.013 1.809 1.00 50.22 104 SER A C 1
ATOM 812 O O . SER A 1 104 ? -18.896 -0.885 2.003 1.00 50.22 104 SER A O 1
ATOM 814 N N . THR A 1 105 ? -20.697 0.266 2.686 1.00 47.09 105 THR A N 1
ATOM 815 C CA . THR A 1 105 ? -20.952 -0.479 3.931 1.00 47.09 105 THR A CA 1
ATOM 816 C C . THR A 1 105 ? -21.359 -1.937 3.680 1.00 47.09 105 THR A C 1
ATOM 818 O O . THR A 1 105 ? -21.613 -2.689 4.619 1.00 47.09 105 THR A O 1
ATOM 821 N N . ARG A 1 106 ? -21.408 -2.375 2.413 1.00 40.38 106 ARG A N 1
ATOM 822 C CA . ARG A 1 106 ? -21.630 -3.771 2.045 1.00 40.38 106 ARG A CA 1
ATOM 823 C C . ARG A 1 106 ? -20.422 -4.629 2.389 1.00 40.38 106 ARG A C 1
ATOM 825 O O . ARG A 1 106 ? -19.283 -4.317 2.055 1.00 40.38 106 ARG A O 1
ATOM 832 N N . ASN A 1 107 ? -20.743 -5.746 3.031 1.00 43.69 107 ASN A N 1
ATOM 833 C CA . ASN A 1 107 ? -19.854 -6.790 3.512 1.00 43.69 107 ASN A CA 1
ATOM 834 C C . ASN A 1 107 ? -18.614 -7.012 2.612 1.00 43.69 107 ASN A C 1
ATOM 836 O O . ASN A 1 107 ? -18.775 -7.381 1.444 1.00 43.69 107 ASN A O 1
ATOM 840 N N . PRO A 1 108 ? -17.378 -6.909 3.145 1.00 47.19 108 PRO A N 1
ATOM 841 C CA . PRO A 1 108 ? -16.142 -7.164 2.391 1.00 47.19 108 PRO A CA 1
ATOM 842 C C . PRO A 1 108 ? -16.101 -8.538 1.697 1.00 47.19 108 PRO A C 1
ATOM 844 O O . PRO A 1 108 ? -15.430 -8.708 0.679 1.00 47.19 108 PRO A O 1
ATOM 847 N N . ARG A 1 109 ? -16.851 -9.519 2.224 1.00 43.28 109 ARG A N 1
ATOM 848 C CA . ARG A 1 109 ? -16.990 -10.874 1.665 1.00 43.28 109 ARG A CA 1
ATOM 849 C C . ARG A 1 109 ? -17.714 -10.931 0.319 1.00 43.28 109 ARG A C 1
ATOM 851 O O . ARG A 1 109 ? -17.400 -11.808 -0.480 1.00 43.28 109 ARG A O 1
ATOM 858 N N . GLU A 1 110 ? -18.640 -10.016 0.032 1.00 42.19 110 GLU A N 1
ATOM 859 C CA . GLU A 1 110 ? -19.380 -10.040 -1.241 1.00 42.19 110 GLU A CA 1
ATOM 860 C C . GLU A 1 110 ? -18.523 -9.578 -2.425 1.00 42.19 110 GLU A C 1
ATOM 862 O O . GLU A 1 110 ? -18.780 -9.954 -3.570 1.00 42.19 110 GLU A O 1
ATOM 867 N N . TYR A 1 111 ? -17.476 -8.790 -2.168 1.00 42.91 111 TYR A N 1
ATOM 868 C CA . TYR A 1 111 ? -16.668 -8.211 -3.234 1.00 42.91 111 TYR A CA 1
ATOM 869 C C . TYR A 1 111 ? -15.686 -9.208 -3.866 1.00 42.91 111 TYR A C 1
ATOM 871 O O . TYR A 1 111 ? -15.468 -9.173 -5.079 1.00 42.91 111 TYR A O 1
ATOM 879 N N . ILE A 1 112 ? -15.163 -10.158 -3.081 1.00 50.16 112 ILE A N 1
ATOM 880 C CA . ILE A 1 112 ? -14.255 -11.210 -3.575 1.00 50.16 112 ILE A CA 1
ATOM 881 C C . ILE A 1 112 ? -14.938 -12.062 -4.665 1.00 50.16 112 ILE A C 1
ATOM 883 O O . ILE A 1 112 ? -14.269 -12.573 -5.557 1.00 50.16 112 ILE A O 1
ATOM 887 N N . SER A 1 113 ? -16.273 -12.129 -4.670 1.00 46.09 113 SER A N 1
ATOM 888 C CA . SER A 1 113 ? -17.044 -12.927 -5.633 1.00 46.09 113 SER A CA 1
ATOM 889 C C . SER A 1 113 ? -17.313 -12.231 -6.977 1.00 46.09 113 SER A C 1
ATOM 891 O O . SER A 1 113 ? -17.775 -12.889 -7.905 1.00 46.09 113 SER A O 1
ATOM 893 N N . ARG A 1 114 ? -17.047 -10.920 -7.127 1.00 45.62 114 ARG A N 1
ATOM 894 C CA . ARG A 1 114 ? -17.437 -10.163 -8.344 1.00 45.62 114 ARG A CA 1
ATOM 895 C C . ARG A 1 114 ? -16.323 -9.900 -9.350 1.00 45.62 114 ARG A C 1
ATOM 897 O O . ARG A 1 114 ? -16.609 -9.420 -10.443 1.00 45.62 114 ARG A O 1
ATOM 904 N N . ARG A 1 115 ? -15.072 -10.238 -9.041 1.00 42.53 115 ARG A N 1
ATOM 905 C CA . ARG A 1 115 ? -14.017 -10.284 -10.059 1.00 42.53 115 ARG A CA 1
ATOM 906 C C . ARG A 1 115 ? -13.727 -11.736 -10.392 1.00 42.53 115 ARG A C 1
ATOM 908 O O . ARG A 1 115 ? -12.772 -12.316 -9.889 1.00 42.53 115 ARG A O 1
ATOM 915 N N . VAL A 1 116 ? -14.525 -12.298 -11.302 1.00 47.50 116 VAL A N 1
ATOM 916 C CA . VAL A 1 116 ? -13.986 -13.337 -12.184 1.00 47.50 116 VAL A CA 1
ATOM 917 C C . VAL A 1 116 ? -12.704 -12.733 -12.759 1.00 47.50 116 VAL A C 1
ATOM 919 O O . VAL A 1 116 ? -12.767 -11.613 -13.283 1.00 47.50 116 VAL A O 1
ATOM 922 N N . PRO A 1 117 ? -11.532 -13.371 -12.609 1.00 49.38 117 PRO A N 1
ATOM 923 C CA . PRO A 1 117 ? -10.346 -12.893 -13.281 1.00 49.38 117 PRO A CA 1
ATOM 924 C C . PRO A 1 117 ? -10.695 -12.910 -14.763 1.00 49.38 117 PRO A C 1
ATOM 926 O O . PRO A 1 117 ? -10.804 -13.979 -15.361 1.00 49.38 117 PRO A O 1
ATOM 929 N N . VAL A 1 118 ? -10.916 -11.740 -15.365 1.00 51.84 118 VAL A N 1
ATOM 930 C CA . VAL A 1 118 ? -10.836 -11.647 -16.815 1.00 51.84 118 VAL A CA 1
ATOM 931 C C . VAL A 1 118 ? -9.395 -12.010 -17.085 1.00 51.84 118 VAL A C 1
ATOM 933 O O . VAL A 1 118 ? -8.480 -11.243 -16.769 1.00 51.84 118 VAL A O 1
ATOM 936 N N . LYS A 1 119 ? -9.204 -13.245 -17.548 1.00 45.97 119 LYS A N 1
ATOM 937 C CA . LYS A 1 119 ? -7.946 -13.761 -18.051 1.00 45.97 119 LYS A CA 1
ATOM 938 C C . LYS A 1 119 ? -7.590 -12.838 -19.203 1.00 45.97 119 LYS A C 1
ATOM 940 O O . LYS A 1 119 ? -7.987 -13.064 -20.337 1.00 45.97 119 LYS A O 1
ATOM 945 N N . ARG A 1 120 ? -6.920 -11.728 -18.891 1.00 50.75 120 ARG A N 1
ATOM 946 C CA . ARG A 1 120 ? -6.252 -10.924 -19.896 1.00 50.75 120 ARG A CA 1
ATOM 947 C C . ARG A 1 120 ? -5.242 -11.886 -20.475 1.00 50.75 120 ARG A C 1
ATOM 949 O O . ARG A 1 120 ? -4.296 -12.276 -19.787 1.00 50.75 120 ARG A O 1
ATOM 956 N N . GLU A 1 121 ? -5.520 -12.343 -21.685 1.00 46.97 121 GLU A N 1
ATOM 957 C CA . GLU A 1 121 ? -4.542 -13.006 -22.520 1.00 46.97 121 GLU A CA 1
ATOM 958 C C . GLU A 1 121 ? -3.440 -11.977 -22.743 1.00 46.97 121 GLU A C 1
ATOM 960 O O . GLU A 1 121 ? -3.470 -11.162 -23.659 1.00 46.97 121 GLU A O 1
ATOM 965 N N . GLY A 1 122 ? -2.497 -11.931 -21.799 1.00 49.72 122 GLY A N 1
ATOM 966 C CA . GLY A 1 122 ? -1.222 -11.292 -22.041 1.00 49.72 122 GLY A CA 1
ATOM 967 C C . GLY A 1 122 ? -0.643 -11.929 -23.301 1.00 49.72 122 GLY A C 1
ATOM 968 O O . GLY A 1 122 ? -0.897 -13.119 -23.534 1.00 49.72 122 GLY A O 1
ATOM 969 N N . PRO A 1 123 ? 0.111 -11.171 -24.115 1.00 53.50 123 PRO A N 1
ATOM 970 C CA . PRO A 1 123 ? 0.749 -11.736 -25.293 1.00 53.50 123 PRO A CA 1
ATOM 971 C C . PRO A 1 123 ? 1.474 -12.990 -24.834 1.00 53.50 123 PRO A C 1
ATOM 973 O O . PRO A 1 123 ? 2.229 -12.921 -23.858 1.00 53.50 123 PRO A O 1
ATOM 976 N N . ALA A 1 124 ? 1.139 -14.127 -25.454 1.00 55.47 124 ALA A N 1
ATOM 977 C CA . ALA A 1 124 ? 1.656 -15.428 -25.072 1.00 55.47 124 ALA A CA 1
ATOM 978 C C . ALA A 1 124 ? 3.149 -15.258 -24.821 1.00 55.47 124 ALA A C 1
ATOM 980 O O . ALA A 1 124 ? 3.894 -14.940 -25.752 1.00 55.47 124 ALA A O 1
ATOM 981 N N . ALA A 1 125 ? 3.565 -15.359 -23.552 1.00 53.81 125 ALA A N 1
ATOM 982 C CA . ALA A 1 125 ? 4.973 -15.347 -23.216 1.00 53.81 125 ALA A CA 1
ATOM 983 C C . ALA A 1 125 ? 5.564 -16.406 -24.130 1.00 53.81 125 ALA A C 1
ATOM 985 O O . ALA A 1 125 ? 5.158 -17.568 -24.025 1.00 53.81 125 ALA A O 1
ATOM 986 N N . ARG A 1 126 ? 6.388 -15.990 -25.106 1.00 56.56 126 ARG A N 1
ATOM 987 C CA . ARG A 1 126 ? 7.029 -16.916 -26.031 1.00 56.56 126 ARG A CA 1
ATOM 988 C C . ARG A 1 126 ? 7.679 -17.930 -25.116 1.00 56.56 126 ARG A C 1
ATOM 990 O O . ARG A 1 126 ? 8.627 -17.600 -24.406 1.00 56.56 126 ARG A O 1
ATOM 99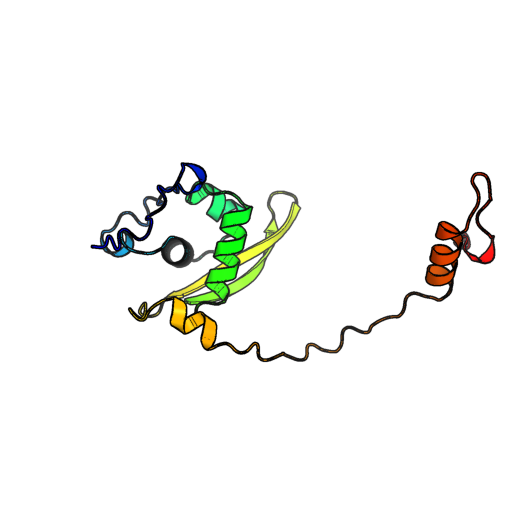7 N N . ARG A 1 127 ? 7.098 -19.130 -25.051 1.00 56.34 127 ARG A N 1
ATOM 998 C CA . ARG A 1 127 ? 7.701 -20.278 -24.395 1.00 56.34 127 ARG A CA 1
ATOM 999 C C . ARG A 1 127 ? 8.872 -20.606 -25.296 1.00 56.34 127 ARG A C 1
ATOM 1001 O O . ARG A 1 127 ? 8.771 -21.477 -26.151 1.00 56.34 127 ARG A O 1
ATOM 1008 N N . VAL A 1 128 ? 9.934 -19.812 -25.185 1.00 64.94 128 VAL A N 1
ATOM 1009 C CA . VAL A 1 128 ? 11.212 -20.109 -25.797 1.00 64.94 128 VAL A CA 1
ATOM 1010 C C . VAL A 1 128 ? 11.619 -21.376 -25.088 1.00 64.94 128 VAL A C 1
ATOM 1012 O O . VAL A 1 128 ? 11.998 -21.369 -23.915 1.00 64.94 128 VAL A O 1
ATOM 1015 N N . LEU A 1 129 ? 11.368 -22.493 -25.761 1.00 64.69 129 LEU A N 1
ATOM 1016 C CA . LEU A 1 129 ? 11.815 -23.777 -25.288 1.00 64.69 129 LEU A CA 1
ATOM 1017 C C . LEU A 1 129 ? 13.326 -23.625 -25.108 1.00 64.69 129 LEU A C 1
ATOM 1019 O O . LEU A 1 129 ? 13.987 -23.132 -26.026 1.00 64.69 129 LEU A O 1
ATOM 1023 N N . PRO A 1 130 ? 13.869 -23.960 -23.924 1.00 67.62 130 PRO A N 1
ATOM 1024 C CA . PRO A 1 130 ? 15.302 -23.870 -23.728 1.00 67.62 130 PRO A CA 1
ATOM 1025 C C . PRO A 1 130 ? 15.984 -24.681 -24.837 1.00 67.62 130 PRO A C 1
ATOM 1027 O O . PRO A 1 130 ? 15.462 -25.757 -25.171 1.00 67.62 130 PRO A O 1
ATOM 1030 N N . PRO A 1 131 ? 17.095 -24.178 -25.406 1.00 77.06 131 PRO A N 1
ATOM 1031 C CA . PRO A 1 131 ? 17.867 -24.889 -26.413 1.00 77.06 131 PRO A CA 1
ATOM 1032 C C . PRO A 1 131 ? 18.086 -26.350 -26.018 1.00 77.06 131 PRO A C 1
ATOM 1034 O O . PRO A 1 131 ? 18.244 -26.668 -24.835 1.00 77.06 131 PRO A O 1
ATOM 1037 N N . VAL A 1 132 ? 18.087 -27.243 -27.008 1.00 78.06 132 VAL A N 1
ATOM 1038 C CA . VAL A 1 132 ? 18.201 -28.697 -26.800 1.00 78.06 132 VAL A CA 1
ATOM 1039 C C . VAL A 1 132 ? 19.442 -29.048 -25.970 1.00 78.06 132 VAL A C 1
ATOM 1041 O O . VAL A 1 132 ? 19.359 -29.906 -25.097 1.00 78.06 132 VAL A O 1
ATOM 1044 N N . SER A 1 133 ? 20.539 -28.300 -26.127 1.00 79.00 133 SER A N 1
ATOM 1045 C CA . SER A 1 133 ? 21.755 -28.435 -25.315 1.00 79.00 133 SER A CA 1
ATOM 1046 C C . SER A 1 133 ? 21.503 -28.273 -23.812 1.00 79.00 133 SER A C 1
ATOM 1048 O O . SER A 1 133 ? 21.993 -29.069 -23.018 1.00 79.00 133 SER A O 1
ATOM 1050 N N . ILE A 1 134 ? 20.677 -27.305 -23.401 1.00 79.94 134 ILE A N 1
ATOM 1051 C CA . ILE A 1 134 ? 20.330 -27.082 -21.988 1.00 79.94 134 ILE A CA 1
ATOM 1052 C C . ILE A 1 134 ? 19.456 -28.223 -21.458 1.00 79.94 134 ILE A C 1
ATOM 1054 O O . ILE A 1 134 ? 19.589 -28.621 -20.300 1.00 7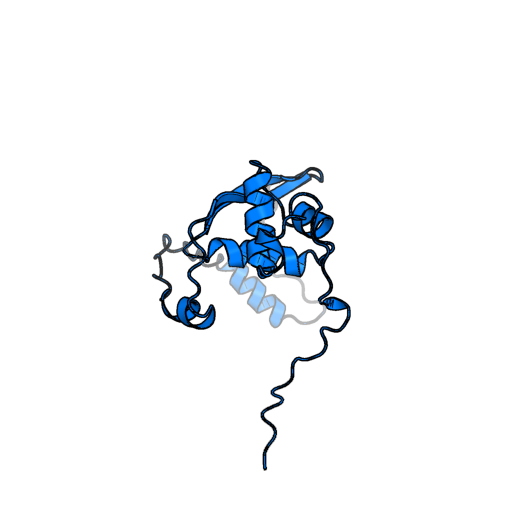9.94 134 ILE A O 1
ATOM 1058 N N . ARG A 1 135 ? 18.549 -28.758 -22.284 1.00 80.75 135 ARG A N 1
ATOM 1059 C CA . ARG A 1 135 ? 17.716 -29.908 -21.897 1.00 80.75 135 ARG A CA 1
ATOM 1060 C C . ARG A 1 135 ? 18.561 -31.162 -21.717 1.00 80.75 135 ARG A C 1
ATOM 1062 O O . ARG A 1 135 ? 18.441 -31.816 -20.689 1.00 80.75 135 ARG A O 1
ATOM 1069 N N . ASN A 1 136 ? 19.445 -31.440 -22.666 1.00 83.31 136 ASN A N 1
ATOM 1070 C CA . ASN A 1 136 ? 20.317 -32.605 -22.635 1.00 83.31 136 ASN A CA 1
ATOM 1071 C C . ASN A 1 136 ? 21.326 -32.529 -21.482 1.00 83.31 136 ASN A C 1
ATOM 1073 O O . ASN A 1 136 ? 21.490 -33.508 -20.760 1.00 83.31 136 ASN A O 1
ATOM 1077 N N . LEU A 1 137 ? 21.903 -31.349 -21.219 1.00 82.81 137 LEU A N 1
ATOM 1078 C CA . LEU A 1 137 ? 22.757 -31.128 -20.051 1.00 82.81 137 LEU A CA 1
ATOM 1079 C C . LEU A 1 137 ? 22.009 -31.413 -18.741 1.00 82.81 137 LEU A C 1
ATOM 1081 O O . LEU A 1 137 ? 22.559 -32.043 -17.843 1.00 82.81 137 LEU A O 1
ATOM 1085 N N . ARG A 1 138 ? 20.745 -30.983 -18.620 1.00 85.00 138 ARG A N 1
ATOM 1086 C CA . ARG A 1 138 ? 19.916 -31.281 -17.438 1.00 85.00 138 ARG A CA 1
ATOM 1087 C C . ARG A 1 138 ? 19.669 -32.775 -17.276 1.00 85.00 138 ARG A C 1
ATOM 1089 O O . ARG A 1 138 ? 19.812 -33.272 -16.166 1.00 85.00 138 ARG A O 1
ATOM 1096 N N . THR A 1 139 ? 19.345 -33.477 -18.359 1.00 86.38 139 THR A N 1
ATOM 1097 C CA . THR A 1 139 ? 19.189 -34.937 -18.346 1.00 86.38 139 THR A CA 1
ATOM 1098 C C . THR A 1 139 ? 20.481 -35.619 -17.895 1.00 86.38 139 THR A C 1
ATOM 1100 O O . THR A 1 139 ? 20.453 -36.435 -16.979 1.00 86.38 139 THR A O 1
ATOM 1103 N N . TRP A 1 140 ? 21.622 -35.218 -18.461 1.00 84.56 140 TRP A N 1
ATOM 1104 C CA . TRP A 1 140 ? 22.926 -35.770 -18.106 1.00 84.56 140 TRP A CA 1
ATOM 1105 C C . TRP A 1 140 ? 23.311 -35.493 -16.646 1.00 84.56 140 TRP A C 1
ATOM 1107 O O . TRP A 1 140 ? 23.788 -36.387 -15.953 1.00 84.56 140 TRP A O 1
ATOM 1117 N N . MET A 1 141 ? 23.059 -34.283 -16.131 1.00 85.44 141 MET A N 1
ATOM 1118 C CA . MET A 1 141 ? 23.340 -33.940 -14.728 1.00 85.44 141 MET A CA 1
ATOM 1119 C C . MET A 1 141 ? 22.583 -34.823 -13.730 1.00 85.44 141 MET A C 1
ATOM 1121 O O . MET A 1 141 ? 23.068 -35.020 -12.620 1.00 85.44 141 MET A O 1
ATOM 1125 N N . VAL A 1 142 ? 21.415 -35.343 -14.110 1.00 86.44 142 VAL A N 1
ATOM 1126 C CA . VAL A 1 142 ? 20.611 -36.233 -13.261 1.00 86.44 142 VAL A CA 1
ATOM 1127 C C . VAL A 1 142 ? 21.089 -37.685 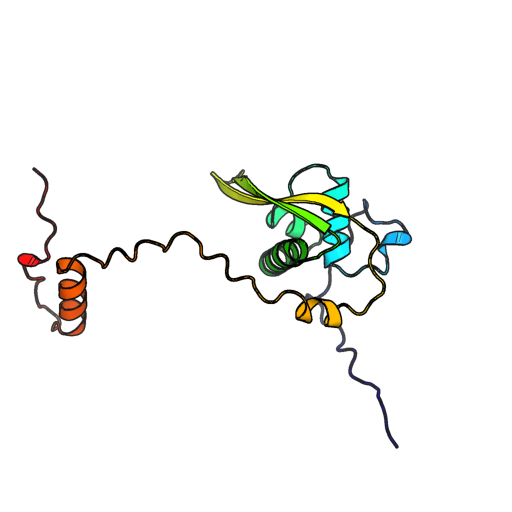-13.353 1.00 86.44 142 VAL A C 1
ATOM 1129 O O . VAL A 1 142 ? 20.971 -38.420 -12.378 1.00 86.44 142 VAL A O 1
ATOM 1132 N N . SER A 1 143 ? 21.656 -38.104 -14.489 1.00 84.50 143 SER A N 1
ATOM 1133 C CA . SER A 1 143 ? 22.112 -39.484 -14.709 1.00 84.50 143 SER A CA 1
ATOM 1134 C C . SER A 1 143 ? 23.615 -39.713 -14.498 1.00 84.50 143 SER A C 1
ATOM 1136 O O . SER A 1 143 ? 24.050 -40.864 -14.525 1.00 84.50 143 SER A O 1
ATOM 1138 N N . ARG A 1 144 ? 24.420 -38.654 -14.330 1.00 85.56 144 ARG A N 1
ATOM 1139 C CA . ARG A 1 144 ? 25.887 -38.751 -14.203 1.00 85.56 144 ARG A CA 1
ATOM 1140 C C . ARG A 1 144 ? 26.324 -39.491 -12.943 1.00 85.56 144 ARG A C 1
ATOM 1142 O O . ARG A 1 144 ? 25.748 -39.320 -11.866 1.00 85.56 144 ARG A O 1
ATOM 1149 N N . LYS A 1 145 ? 27.431 -40.225 -13.046 1.00 82.38 145 LYS A N 1
ATOM 1150 C CA . LYS A 1 145 ? 28.118 -40.792 -11.878 1.00 82.38 145 LYS A CA 1
ATOM 1151 C C . LYS A 1 145 ? 29.089 -39.769 -11.264 1.00 82.38 145 LYS A C 1
ATOM 1153 O O . LYS A 1 145 ? 29.625 -38.909 -11.972 1.00 82.38 145 LYS A O 1
ATOM 1158 N N . PRO A 1 146 ? 29.350 -39.823 -9.945 1.00 74.88 146 PRO A N 1
ATOM 1159 C CA . PRO A 1 146 ? 30.402 -39.019 -9.328 1.00 74.88 146 PRO A CA 1
ATOM 1160 C C . PRO A 1 146 ? 31.753 -39.257 -10.023 1.00 74.88 146 PRO A C 1
ATOM 1162 O O . PRO A 1 146 ? 32.144 -40.400 -10.237 1.00 74.88 146 PRO A O 1
ATOM 1165 N N . GLY A 1 147 ? 32.450 -38.181 -10.396 1.00 79.69 147 GLY A N 1
ATOM 1166 C CA . GLY A 1 147 ? 33.734 -38.241 -11.114 1.00 79.69 147 GLY A CA 1
ATOM 1167 C C . GLY A 1 147 ? 33.636 -38.179 -12.644 1.00 79.69 147 GLY A C 1
ATOM 1168 O O . GLY A 1 147 ? 34.652 -38.004 -13.312 1.00 79.69 147 GLY A O 1
ATOM 1169 N N . GLU A 1 148 ? 32.432 -38.245 -13.211 1.00 79.38 148 GLU A N 1
ATOM 1170 C CA . GLU A 1 148 ? 32.227 -38.162 -14.657 1.00 79.38 148 GLU A CA 1
ATOM 1171 C C . GLU A 1 148 ? 32.359 -36.708 -15.157 1.00 79.38 148 GLU A C 1
ATOM 1173 O O . GLU A 1 148 ? 31.781 -35.769 -14.586 1.00 79.38 148 GLU A O 1
ATOM 1178 N N . ARG A 1 149 ? 33.163 -36.505 -16.211 1.00 79.56 149 ARG A N 1
ATOM 1179 C CA . ARG A 1 149 ? 33.375 -35.187 -16.834 1.00 79.56 149 ARG A CA 1
ATOM 1180 C C . ARG A 1 149 ? 32.193 -34.830 -17.733 1.00 79.56 149 ARG A C 1
ATOM 1182 O O . ARG A 1 149 ? 31.626 -35.700 -18.384 1.00 79.56 149 ARG A O 1
ATOM 1189 N N . VAL A 1 150 ? 31.841 -33.543 -17.772 1.00 78.81 150 VAL A N 1
ATOM 1190 C CA . VAL A 1 150 ? 30.774 -33.026 -18.645 1.00 78.81 150 VAL A CA 1
ATOM 1191 C C . VAL A 1 150 ? 31.145 -33.290 -20.112 1.00 78.81 150 VAL A C 1
ATOM 1193 O O . VAL A 1 150 ? 32.252 -32.919 -20.510 1.00 78.81 150 VAL A O 1
ATOM 1196 N N . PRO A 1 151 ? 30.260 -33.905 -20.918 1.00 77.94 151 PRO A N 1
ATOM 1197 C CA . PRO A 1 151 ? 30.487 -34.084 -22.346 1.00 77.94 151 PRO A CA 1
ATOM 1198 C C . PRO A 1 151 ? 30.756 -32.750 -23.054 1.00 77.94 151 PRO A C 1
ATOM 1200 O O . PRO A 1 151 ? 30.064 -31.758 -22.816 1.00 77.94 151 PRO A O 1
ATOM 1203 N N . HIS A 1 152 ? 31.749 -32.730 -23.949 1.00 70.38 152 HIS A N 1
ATOM 1204 C CA . HIS A 1 152 ? 32.193 -31.526 -24.672 1.00 70.38 152 HIS A CA 1
ATOM 1205 C C . HIS A 1 152 ? 31.081 -30.877 -25.517 1.00 70.38 152 HIS A C 1
ATOM 1207 O O . HIS A 1 152 ? 31.121 -29.680 -25.772 1.00 70.38 152 HIS A O 1
ATOM 1213 N N . GLU A 1 153 ? 30.052 -31.643 -25.882 1.00 68.38 153 GLU A N 1
ATOM 1214 C CA . GLU A 1 153 ? 28.828 -31.193 -26.562 1.00 68.38 153 GLU A CA 1
ATOM 1215 C C . GLU A 1 153 ? 27.956 -30.220 -25.739 1.00 68.38 153 GLU A C 1
ATOM 1217 O O . GLU A 1 153 ? 27.117 -29.519 -26.305 1.00 68.38 153 GLU A O 1
ATOM 1222 N N . TYR A 1 154 ? 28.160 -30.139 -24.418 1.00 65.25 154 TYR A N 1
ATOM 1223 C CA . TYR A 1 154 ? 27.477 -29.189 -23.525 1.00 65.25 154 TYR A CA 1
ATOM 1224 C C . TYR A 1 154 ? 28.402 -28.110 -22.961 1.00 65.25 154 TYR A C 1
ATOM 1226 O O . TYR A 1 154 ? 27.937 -27.230 -22.230 1.00 65.25 154 TYR A O 1
ATOM 1234 N N . ALA A 1 155 ? 29.703 -28.180 -23.253 1.00 59.97 155 ALA A N 1
ATOM 1235 C CA . ALA A 1 155 ? 30.645 -27.166 -22.817 1.00 59.97 155 ALA A CA 1
ATOM 1236 C C . ALA A 1 155 ? 30.375 -25.866 -23.596 1.00 59.97 155 ALA A C 1
ATOM 1238 O O . ALA A 1 155 ? 30.199 -25.916 -24.816 1.00 59.97 155 ALA A O 1
ATOM 1239 N N . PRO A 1 156 ? 30.316 -24.697 -22.933 1.00 55.09 156 PRO A N 1
ATOM 1240 C CA . PRO A 1 156 ? 30.245 -23.436 -23.652 1.00 55.09 156 PRO A CA 1
ATOM 1241 C C . PRO A 1 156 ? 31.492 -23.334 -24.531 1.00 55.09 156 PRO A C 1
ATOM 1243 O O . PRO A 1 156 ? 32.612 -23.399 -24.026 1.00 55.09 156 PRO A O 1
ATOM 1246 N N . VAL A 1 157 ? 31.291 -23.225 -25.846 1.00 53.91 157 VAL A N 1
ATOM 1247 C CA . VAL A 1 157 ? 32.369 -22.936 -26.793 1.00 53.91 157 VAL A CA 1
ATOM 1248 C C . VAL A 1 157 ? 33.022 -21.647 -26.307 1.00 53.91 157 VAL A C 1
ATOM 1250 O O . VAL A 1 157 ? 32.361 -20.610 -26.240 1.00 53.91 157 VAL A O 1
ATOM 1253 N N . GLY A 1 158 ? 34.280 -21.734 -25.874 1.00 45.53 158 GLY A N 1
ATOM 1254 C CA . GLY A 1 158 ? 35.059 -20.563 -25.505 1.00 45.53 158 GLY A CA 1
ATOM 1255 C C . GLY A 1 158 ? 35.063 -19.599 -26.683 1.00 45.53 158 GLY A C 1
ATOM 1256 O O . GLY A 1 158 ? 35.488 -19.968 -27.776 1.00 45.53 158 GLY A O 1
ATOM 1257 N N . GLY A 1 159 ? 34.530 -18.397 -26.469 1.00 44.66 159 GLY A N 1
ATOM 1258 C CA . GLY A 1 159 ? 34.704 -17.295 -27.402 1.00 44.66 159 GLY A CA 1
ATOM 1259 C C . GLY A 1 159 ? 36.182 -16.933 -27.443 1.00 44.66 159 GLY A C 1
ATOM 1260 O O . GLY A 1 159 ? 36.734 -16.527 -26.419 1.00 44.66 159 GLY A O 1
ATOM 1261 N N . GLY A 1 160 ? 36.802 -17.155 -28.599 1.00 35.28 160 GLY A N 1
ATOM 1262 C CA . GLY A 1 160 ? 37.981 -16.408 -29.030 1.00 35.28 160 GLY A CA 1
ATOM 1263 C C . GLY A 1 160 ? 37.553 -15.077 -29.623 1.00 35.28 160 GLY A C 1
ATOM 1264 O O . GLY A 1 160 ? 36.445 -15.038 -30.211 1.00 35.28 160 GLY A O 1
#

pLDDT: mean 75.85, std 19.65, range [35.28, 96.06]